Protein AF-A0A7Z9KPY2-F1 (afdb_monomer_lite)

Structure (mmCIF, N/CA/C/O backbone):
data_AF-A0A7Z9KPY2-F1
#
_entry.id   AF-A0A7Z9KPY2-F1
#
loop_
_atom_site.group_PDB
_atom_site.id
_atom_site.type_symbol
_atom_site.label_atom_id
_atom_site.label_alt_id
_atom_site.label_comp_id
_atom_site.label_asym_id
_atom_site.label_entity_id
_atom_site.label_seq_id
_atom_site.pdbx_PDB_ins_code
_atom_site.Cartn_x
_atom_site.Cartn_y
_atom_site.Cartn_z
_atom_site.occupancy
_atom_site.B_iso_or_equiv
_atom_site.auth_seq_id
_atom_site.auth_comp_id
_atom_site.auth_asym_id
_atom_site.auth_atom_id
_atom_site.pdbx_PDB_model_num
ATOM 1 N N . MET A 1 1 ? -15.614 0.540 -16.819 1.00 51.34 1 MET A N 1
ATOM 2 C CA . MET A 1 1 ? -14.951 -0.467 -15.972 1.00 51.34 1 MET A CA 1
ATOM 3 C C . MET A 1 1 ? -15.218 -0.064 -14.544 1.00 51.34 1 MET A C 1
ATOM 5 O O . MET A 1 1 ? -15.019 1.103 -14.230 1.00 51.34 1 MET A O 1
ATOM 9 N N . ASP A 1 2 ? -15.756 -0.975 -13.744 1.00 61.47 2 ASP A N 1
ATOM 10 C CA . ASP A 1 2 ? -15.859 -0.770 -12.305 1.00 61.47 2 ASP A CA 1
ATOM 11 C C . ASP A 1 2 ? -14.442 -0.931 -11.733 1.00 61.47 2 ASP A C 1
ATOM 13 O O . ASP A 1 2 ? -13.840 -1.992 -11.877 1.00 61.47 2 ASP A O 1
ATOM 17 N N . LEU A 1 3 ? -13.857 0.167 -11.249 1.00 75.38 3 LEU A N 1
ATOM 18 C CA . LEU A 1 3 ? -12.497 0.215 -10.690 1.00 75.38 3 LEU A CA 1
ATOM 19 C C . LEU A 1 3 ? -12.528 0.126 -9.156 1.00 75.38 3 LEU A C 1
ATOM 21 O O . LEU A 1 3 ? -11.552 0.469 -8.486 1.00 75.38 3 LEU A O 1
ATOM 25 N N . THR A 1 4 ? -13.668 -0.271 -8.591 1.00 82.00 4 THR A N 1
ATOM 26 C CA . THR A 1 4 ? -13.793 -0.514 -7.159 1.00 82.00 4 THR A CA 1
ATOM 27 C C . THR A 1 4 ? -13.091 -1.817 -6.783 1.00 82.00 4 THR A C 1
ATOM 29 O O . THR A 1 4 ? -13.022 -2.767 -7.564 1.00 82.00 4 THR A O 1
ATOM 32 N N . HIS A 1 5 ? -12.507 -1.846 -5.588 1.00 82.62 5 HIS A N 1
ATOM 33 C CA . HIS A 1 5 ? -11.871 -3.038 -5.039 1.00 82.62 5 HIS A CA 1
ATOM 34 C C . HIS A 1 5 ? -12.568 -3.417 -3.734 1.00 82.62 5 HIS A C 1
ATOM 36 O O . HIS A 1 5 ? -12.579 -2.629 -2.787 1.00 82.62 5 HIS A O 1
ATOM 42 N N . ASP A 1 6 ? -13.136 -4.622 -3.679 1.00 88.81 6 ASP A N 1
ATOM 43 C CA . ASP A 1 6 ? -13.773 -5.122 -2.463 1.00 88.81 6 ASP A CA 1
ATOM 44 C C . ASP A 1 6 ? -12.731 -5.746 -1.531 1.00 88.81 6 ASP A C 1
ATOM 46 O O . ASP A 1 6 ? -12.111 -6.766 -1.841 1.00 88.81 6 ASP A O 1
ATOM 50 N N . CYS A 1 7 ? -12.532 -5.115 -0.377 1.00 91.31 7 CYS A N 1
ATOM 51 C CA . CYS A 1 7 ? -11.657 -5.606 0.676 1.00 91.31 7 CYS A CA 1
ATOM 52 C C . CYS A 1 7 ? -12.191 -5.231 2.070 1.00 91.31 7 CYS A C 1
ATOM 54 O O . CYS A 1 7 ? -12.996 -4.299 2.216 1.00 91.31 7 CYS A O 1
ATOM 56 N N . PRO A 1 8 ? -11.757 -5.936 3.131 1.00 94.25 8 PRO A N 1
ATOM 57 C CA . PRO A 1 8 ? -12.111 -5.569 4.495 1.00 94.25 8 PRO A CA 1
ATOM 58 C C . PRO A 1 8 ? -11.486 -4.225 4.909 1.00 94.25 8 PRO A C 1
ATOM 60 O O . PRO A 1 8 ? -10.330 -3.959 4.572 1.00 94.25 8 PRO A O 1
ATOM 63 N N . PRO A 1 9 ? -12.188 -3.392 5.699 1.00 95.88 9 PRO A N 1
ATOM 64 C CA . PRO A 1 9 ? -11.540 -2.302 6.418 1.00 95.88 9 PRO A CA 1
ATOM 65 C C . PRO A 1 9 ? -10.617 -2.885 7.499 1.00 95.88 9 PRO A C 1
ATOM 67 O O . PRO A 1 9 ? -10.982 -3.836 8.188 1.00 95.88 9 PRO A O 1
ATOM 70 N N . THR A 1 10 ? -9.419 -2.325 7.651 1.00 96.94 10 THR A N 1
ATOM 71 C CA . THR A 1 10 ? -8.395 -2.853 8.569 1.00 96.94 10 THR A CA 1
ATOM 72 C C . THR A 1 10 ? -7.955 -1.869 9.650 1.00 96.94 10 THR A C 1
ATOM 74 O O . THR A 1 10 ? -7.147 -2.248 10.497 1.00 96.94 10 THR A O 1
ATOM 77 N N . LEU A 1 11 ? -8.414 -0.612 9.626 1.00 97.00 11 LEU A N 1
ATOM 78 C CA . LEU A 1 11 ? -8.142 0.328 10.716 1.00 97.00 11 LEU A CA 1
ATOM 79 C C . LEU A 1 11 ? -9.160 0.159 11.838 1.00 97.00 11 LEU A C 1
ATOM 81 O O . LEU A 1 11 ? -10.349 -0.033 11.601 1.00 97.00 11 LEU A O 1
ATOM 85 N N . THR A 1 12 ? -8.673 0.291 13.065 1.00 97.06 12 THR A N 1
ATOM 86 C CA . THR A 1 12 ? -9.511 0.486 14.252 1.00 97.06 12 THR A CA 1
ATOM 87 C C . THR A 1 12 ? -9.991 1.935 14.350 1.00 97.06 12 THR A C 1
ATOM 89 O O . THR A 1 12 ? -9.346 2.839 13.813 1.00 97.06 12 THR A O 1
ATOM 92 N N . ASP A 1 13 ? -11.054 2.182 15.118 1.00 97.31 13 ASP A N 1
ATOM 93 C CA . ASP A 1 13 ? -11.583 3.533 15.362 1.00 97.31 13 ASP A CA 1
ATOM 94 C C . ASP A 1 13 ? -10.503 4.503 15.864 1.00 97.31 13 ASP A C 1
ATOM 96 O O . ASP A 1 13 ? -10.398 5.629 15.386 1.00 97.31 13 ASP A O 1
ATOM 100 N N . ASN A 1 14 ? -9.624 4.047 16.763 1.00 97.56 14 ASN A N 1
ATOM 101 C CA . ASN A 1 14 ? -8.521 4.864 17.275 1.00 97.56 14 ASN A CA 1
ATOM 102 C C . ASN A 1 14 ? -7.523 5.260 16.177 1.00 97.56 14 ASN A C 1
ATOM 104 O O . ASN A 1 14 ? -7.024 6.382 16.176 1.00 97.56 14 ASN A O 1
ATOM 108 N N . GLN A 1 15 ? -7.231 4.364 15.232 1.00 96.88 15 GLN A N 1
ATOM 109 C CA . GLN A 1 15 ? -6.338 4.674 14.112 1.00 96.88 15 GLN A CA 1
ATOM 110 C C . GLN A 1 15 ? -6.999 5.618 13.103 1.00 96.88 15 GLN A C 1
ATOM 112 O O . GLN A 1 15 ? -6.315 6.471 12.539 1.00 96.88 15 GLN A O 1
ATOM 117 N N . VAL A 1 16 ? -8.317 5.507 12.904 1.00 97.00 16 VAL A N 1
ATOM 118 C CA . VAL A 1 16 ? -9.086 6.472 12.104 1.00 97.00 16 VAL A CA 1
ATOM 119 C C . VAL A 1 16 ? -9.055 7.853 12.762 1.00 97.00 16 VAL A C 1
ATOM 121 O O . VAL A 1 16 ? -8.748 8.835 12.093 1.00 97.00 16 VAL A O 1
ATOM 124 N N . LEU A 1 17 ? -9.289 7.939 14.076 1.00 97.06 17 LEU A N 1
ATOM 125 C CA . LEU A 1 17 ? -9.225 9.203 14.817 1.00 97.06 17 LEU A CA 1
ATOM 126 C C . LEU A 1 17 ? -7.829 9.837 14.763 1.00 97.06 17 LEU A C 1
ATOM 128 O O . LEU A 1 17 ? -7.716 11.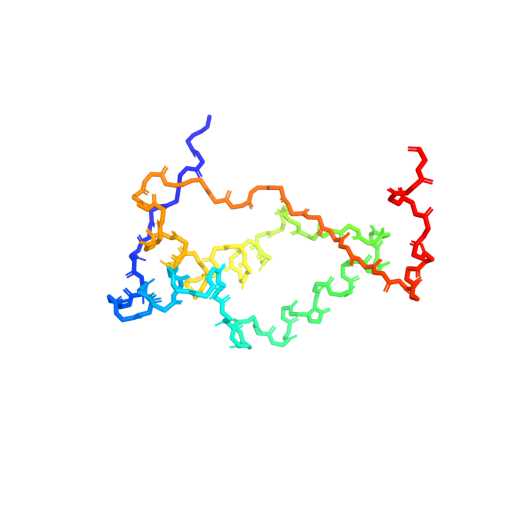051 14.583 1.00 97.06 17 LEU A O 1
ATOM 132 N N . GLU A 1 18 ? -6.767 9.036 14.865 1.00 96.94 18 GLU A N 1
ATOM 133 C CA . GLU A 1 18 ? -5.398 9.549 14.761 1.00 96.94 18 GLU A CA 1
ATOM 134 C C . GLU A 1 18 ? -5.085 10.064 13.349 1.00 96.94 18 GLU A C 1
ATOM 136 O O . GLU A 1 18 ? -4.462 11.119 13.201 1.00 96.94 18 GLU A O 1
ATOM 141 N N . PHE A 1 19 ? -5.586 9.395 12.304 1.00 97.12 19 PHE A N 1
ATOM 142 C CA . PHE A 1 19 ? -5.533 9.929 10.943 1.00 97.12 19 PHE A CA 1
ATOM 143 C C . PHE A 1 19 ? -6.302 11.251 10.829 1.00 97.12 19 PHE A C 1
ATOM 145 O O . PHE A 1 19 ? -5.766 12.215 10.294 1.00 97.12 19 PHE A O 1
ATOM 152 N N . CYS A 1 20 ? -7.517 11.353 11.376 1.00 96.12 20 CYS A N 1
ATOM 153 C CA . CYS A 1 20 ? -8.289 12.600 11.353 1.00 96.12 20 CYS A CA 1
ATOM 154 C C . CYS A 1 20 ? -7.570 13.757 12.065 1.00 96.12 20 CYS A C 1
ATOM 156 O O . CYS A 1 20 ? -7.707 14.909 11.658 1.00 96.12 20 CYS A O 1
ATOM 158 N N . LYS A 1 21 ? -6.796 13.462 13.114 1.00 97.19 21 LYS A N 1
ATOM 159 C CA . LYS A 1 21 ? -6.021 14.454 13.867 1.00 97.19 21 LYS A CA 1
ATOM 160 C C . LYS A 1 21 ? -4.750 14.901 13.141 1.00 97.19 21 LYS A C 1
ATOM 162 O O . LYS A 1 21 ? -4.385 16.070 13.222 1.00 97.19 21 LYS A O 1
ATOM 167 N N . THR A 1 22 ? -4.050 13.977 12.487 1.00 96.88 22 THR A N 1
ATOM 168 C CA . THR A 1 22 ? -2.717 14.226 11.904 1.00 96.88 22 THR A CA 1
ATOM 169 C C . THR A 1 22 ? -2.745 14.474 10.397 1.00 96.88 22 THR A C 1
ATOM 171 O O . THR A 1 22 ? -1.792 15.019 9.844 1.00 96.88 22 THR A O 1
ATOM 174 N N . GLY A 1 23 ? -3.8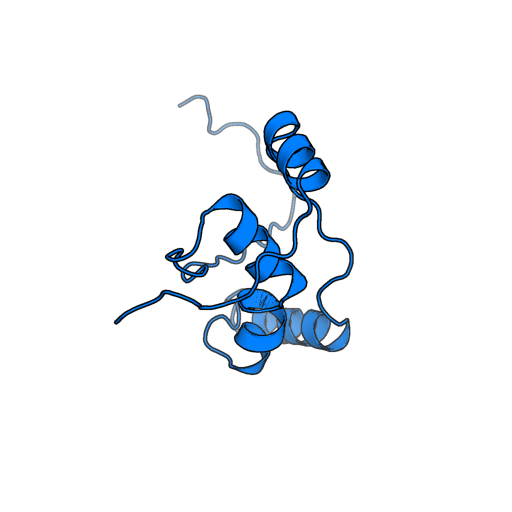19 14.060 9.725 1.00 95.00 23 GLY A N 1
ATOM 175 C CA . GLY A 1 23 ? -3.955 14.053 8.271 1.00 95.00 23 GLY A CA 1
ATOM 176 C C . GLY A 1 23 ? -3.075 13.020 7.560 1.00 95.00 23 GLY A C 1
ATOM 177 O O . GLY A 1 23 ? -3.024 13.019 6.332 1.00 95.0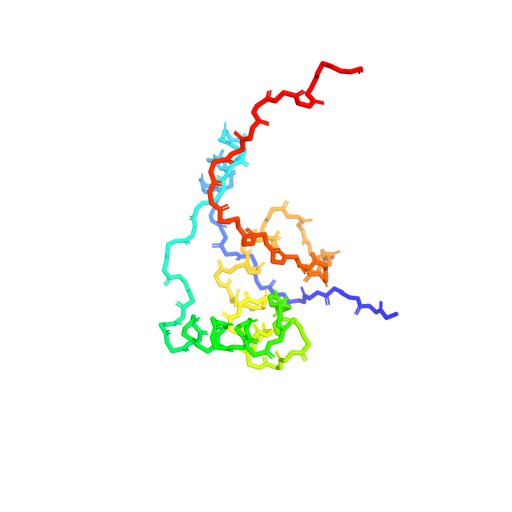0 23 GLY A O 1
ATOM 178 N N . LEU A 1 24 ? -2.353 12.164 8.294 1.00 93.69 24 LEU A N 1
ATOM 179 C CA . LEU A 1 24 ? -1.347 11.261 7.738 1.00 93.69 24 LEU A CA 1
ATOM 180 C C . LEU A 1 24 ? -1.446 9.870 8.365 1.00 93.69 24 LEU A C 1
ATOM 182 O O . LEU A 1 24 ? -1.618 9.717 9.570 1.00 93.69 24 LEU A O 1
ATOM 186 N N . LEU A 1 25 ? -1.278 8.838 7.539 1.00 93.44 25 LEU A N 1
ATOM 187 C CA . LEU A 1 25 ? -1.136 7.456 7.986 1.00 93.44 25 LEU A CA 1
ATOM 188 C C . LEU A 1 25 ? 0.230 6.935 7.545 1.00 93.44 25 LEU A C 1
ATOM 190 O O . LEU A 1 25 ? 0.543 6.927 6.355 1.00 93.44 25 LEU A O 1
ATOM 194 N N . ARG A 1 26 ? 1.039 6.481 8.503 1.00 92.50 26 ARG A N 1
ATOM 195 C CA . ARG A 1 26 ? 2.344 5.872 8.239 1.00 92.50 26 ARG A CA 1
ATOM 196 C C . ARG A 1 26 ? 2.230 4.353 8.288 1.00 92.50 26 ARG A C 1
ATOM 198 O O . ARG A 1 26 ? 1.704 3.797 9.248 1.00 92.50 26 ARG A O 1
ATOM 205 N N . LEU A 1 27 ? 2.755 3.693 7.261 1.00 92.12 27 LEU A N 1
ATOM 206 C CA . LEU A 1 27 ? 2.773 2.240 7.142 1.00 92.12 27 LEU A CA 1
ATOM 207 C C . LEU A 1 27 ? 4.218 1.772 6.968 1.00 92.12 27 LEU A C 1
ATOM 209 O O . LEU A 1 27 ? 4.812 1.930 5.904 1.00 92.12 27 LEU A O 1
ATOM 213 N N . ASP A 1 28 ? 4.794 1.218 8.029 1.00 92.81 28 ASP A N 1
ATOM 214 C CA . ASP A 1 28 ? 6.205 0.843 8.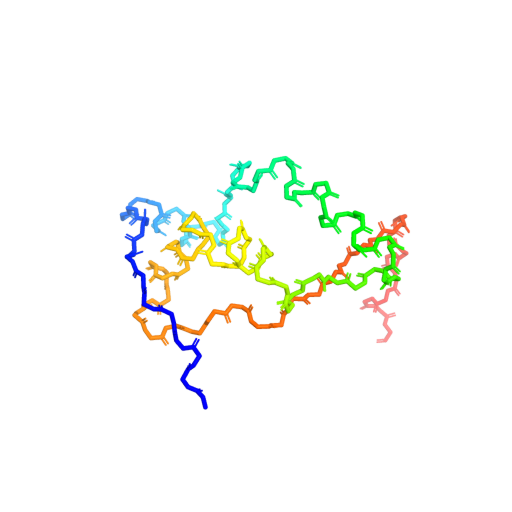041 1.00 92.81 28 ASP A CA 1
ATOM 215 C C . ASP A 1 28 ? 6.444 -0.553 7.459 1.00 92.81 28 ASP A C 1
ATOM 217 O O . ASP A 1 28 ? 5.798 -1.527 7.857 1.00 92.81 28 ASP A O 1
ATOM 221 N N . ALA A 1 29 ? 7.413 -0.631 6.539 1.00 93.38 29 ALA A N 1
ATOM 222 C CA . ALA A 1 29 ? 7.974 -1.870 5.990 1.00 93.38 29 ALA A CA 1
ATOM 223 C C . ALA A 1 29 ? 6.921 -2.884 5.494 1.00 93.38 29 ALA A C 1
ATOM 225 O O . ALA A 1 29 ? 7.041 -4.088 5.711 1.00 93.38 29 ALA A O 1
ATOM 226 N N . ILE A 1 30 ? 5.859 -2.399 4.846 1.00 95.00 30 ILE A N 1
ATOM 227 C CA . ILE A 1 30 ? 4.749 -3.250 4.386 1.00 95.00 30 ILE A CA 1
ATOM 228 C C . ILE A 1 30 ? 5.025 -3.964 3.058 1.00 95.00 30 ILE A C 1
ATOM 230 O O . ILE A 1 30 ? 4.341 -4.937 2.745 1.00 95.00 30 ILE A O 1
ATOM 234 N N . VAL A 1 31 ? 5.986 -3.467 2.275 1.00 94.44 31 VAL A N 1
ATOM 235 C CA . VAL A 1 31 ? 6.387 -4.058 0.995 1.00 94.44 31 VAL A CA 1
ATOM 236 C C . VAL A 1 31 ? 7.597 -4.963 1.239 1.00 94.44 31 VAL A C 1
ATOM 238 O O . VAL A 1 31 ? 8.582 -4.483 1.810 1.00 94.44 31 VAL A O 1
ATOM 241 N N . PRO A 1 32 ? 7.557 -6.243 0.821 1.00 95.25 32 PRO A N 1
ATOM 242 C CA . PRO A 1 32 ? 8.697 -7.148 0.941 1.00 95.25 32 PRO A CA 1
ATOM 243 C C . PRO A 1 32 ? 9.961 -6.601 0.263 1.00 95.25 32 PRO A C 1
ATOM 245 O O . PRO A 1 32 ? 9.891 -5.973 -0.793 1.00 95.25 32 PRO A O 1
ATOM 248 N N . ASP A 1 33 ? 11.131 -6.877 0.844 1.00 96.69 33 ASP A N 1
ATOM 249 C CA . ASP A 1 33 ? 12.422 -6.367 0.352 1.00 96.69 33 ASP A CA 1
ATOM 250 C C . ASP A 1 33 ? 12.722 -6.791 -1.097 1.00 96.69 33 ASP A C 1
ATOM 252 O O . ASP A 1 33 ? 13.196 -5.989 -1.899 1.00 96.69 33 ASP A O 1
ATOM 256 N N . GLU A 1 34 ? 12.373 -8.026 -1.464 1.00 97.62 34 GLU A N 1
ATOM 257 C CA . GLU A 1 34 ? 12.506 -8.528 -2.836 1.00 97.62 34 GLU A CA 1
ATOM 258 C C . GLU A 1 34 ? 11.682 -7.702 -3.834 1.00 97.62 34 GLU A C 1
ATOM 260 O O . GLU A 1 34 ? 12.190 -7.309 -4.886 1.00 97.62 34 GLU A O 1
ATOM 265 N N . ILE A 1 35 ? 10.437 -7.369 -3.479 1.00 97.44 35 ILE A N 1
ATOM 266 C CA . ILE A 1 35 ? 9.559 -6.542 -4.312 1.00 97.44 35 ILE A CA 1
ATOM 267 C C . ILE A 1 35 ? 10.118 -5.124 -4.416 1.00 97.44 35 ILE A C 1
ATOM 269 O O . ILE A 1 35 ? 10.206 -4.595 -5.520 1.00 97.44 35 ILE A O 1
ATOM 273 N N . ASN A 1 36 ? 10.571 -4.529 -3.307 1.00 95.12 36 ASN A N 1
ATOM 274 C CA . ASN A 1 36 ? 11.209 -3.208 -3.331 1.00 95.12 36 ASN A CA 1
ATOM 275 C C . ASN A 1 36 ? 12.415 -3.184 -4.279 1.00 95.12 36 ASN A C 1
ATOM 277 O O . ASN A 1 36 ? 12.500 -2.312 -5.143 1.00 95.12 36 ASN A O 1
ATOM 281 N N . LYS A 1 37 ? 13.322 -4.164 -4.170 1.00 96.94 37 LYS A N 1
ATOM 282 C CA . LYS A 1 37 ? 14.485 -4.296 -5.064 1.00 96.94 37 LYS A CA 1
ATOM 283 C C . LYS A 1 37 ? 14.068 -4.435 -6.525 1.00 96.94 37 LYS A C 1
ATOM 285 O O . LYS A 1 37 ? 14.648 -3.778 -7.387 1.00 96.94 37 LYS A O 1
ATOM 290 N N . ARG A 1 38 ? 13.040 -5.241 -6.800 1.00 97.38 38 ARG A N 1
ATOM 291 C CA . ARG A 1 38 ? 12.497 -5.424 -8.150 1.00 97.38 38 ARG A CA 1
ATOM 292 C C . ARG A 1 38 ? 11.910 -4.131 -8.721 1.00 97.38 38 ARG A C 1
ATOM 294 O O . ARG A 1 38 ? 12.124 -3.850 -9.896 1.00 97.38 38 ARG A O 1
ATOM 301 N N . VAL A 1 39 ? 11.228 -3.316 -7.909 1.00 95.00 39 VAL A N 1
ATOM 302 C CA . VAL A 1 39 ? 10.734 -1.991 -8.328 1.00 95.00 39 VAL A CA 1
ATOM 303 C C . VAL A 1 39 ? 11.887 -1.083 -8.738 1.00 95.00 39 VAL A C 1
ATOM 305 O O . VAL A 1 39 ? 11.819 -0.489 -9.809 1.00 95.00 39 VAL A O 1
ATOM 308 N N . PHE A 1 40 ? 12.955 -1.000 -7.939 1.00 94.00 40 PHE A N 1
ATOM 309 C CA . PHE A 1 40 ? 14.122 -0.185 -8.294 1.00 94.00 40 PHE A CA 1
ATOM 310 C C . PHE A 1 40 ? 14.765 -0.645 -9.604 1.00 94.00 40 PHE A C 1
ATOM 312 O O . PHE A 1 40 ? 14.973 0.174 -10.494 1.00 94.00 40 PHE A O 1
ATOM 319 N N . GLN A 1 41 ? 14.981 -1.953 -9.766 1.00 96.25 41 GLN A N 1
ATOM 320 C CA . GLN A 1 41 ? 15.517 -2.512 -11.010 1.00 96.25 41 GLN A CA 1
ATOM 321 C C . GLN A 1 41 ? 14.637 -2.181 -12.222 1.00 96.25 41 GLN A C 1
ATOM 323 O O . GLN A 1 41 ? 15.156 -1.811 -13.274 1.00 96.25 41 GLN A O 1
ATOM 328 N N . TYR A 1 42 ? 13.312 -2.280 -12.077 1.00 95.50 42 TYR A N 1
ATOM 329 C CA . TYR A 1 42 ? 12.380 -1.917 -13.141 1.00 95.50 42 TYR A CA 1
ATOM 330 C C . TYR A 1 42 ? 12.489 -0.430 -13.491 1.00 95.50 42 TYR A C 1
ATOM 332 O O . TYR A 1 42 ? 12.624 -0.092 -14.666 1.00 95.50 42 TYR A O 1
ATOM 340 N N . CYS A 1 43 ? 12.480 0.451 -12.486 1.00 93.94 43 CYS A N 1
ATOM 341 C CA . CYS A 1 43 ? 12.624 1.892 -12.678 1.00 93.94 43 CYS A CA 1
ATOM 342 C C . CYS A 1 43 ? 13.926 2.239 -13.413 1.00 93.94 43 CYS A C 1
ATOM 344 O O . CYS A 1 43 ? 13.893 3.032 -14.353 1.00 93.94 43 CYS A O 1
ATOM 346 N N . ASP A 1 44 ? 15.050 1.624 -13.037 1.00 93.62 44 ASP A N 1
ATOM 347 C CA . ASP A 1 44 ? 16.348 1.850 -13.683 1.00 93.62 44 ASP A CA 1
ATOM 348 C C . ASP A 1 44 ? 16.328 1.435 -15.164 1.00 93.62 44 ASP A C 1
ATOM 350 O O . ASP A 1 44 ? 16.872 2.128 -16.023 1.00 93.62 44 ASP A O 1
ATOM 354 N N . GLN A 1 45 ? 15.650 0.329 -15.483 1.00 96.00 45 GLN A N 1
ATOM 355 C CA . GLN A 1 45 ? 15.527 -0.189 -16.850 1.00 96.00 45 GLN A CA 1
ATOM 356 C C . GLN A 1 45 ? 14.540 0.605 -17.720 1.00 96.00 45 GLN A C 1
ATOM 358 O O . GLN A 1 45 ? 14.670 0.603 -18.943 1.00 96.00 45 GLN A O 1
ATOM 363 N N . HIS A 1 46 ? 13.573 1.297 -17.110 1.00 93.06 46 HIS A N 1
ATOM 364 C CA . HIS A 1 46 ? 12.470 1.971 -17.806 1.00 93.06 46 HIS A CA 1
ATOM 365 C C . HIS A 1 46 ? 12.484 3.493 -17.612 1.00 93.06 46 HIS A C 1
ATOM 367 O O . HIS A 1 46 ? 11.435 4.137 -17.600 1.00 93.06 46 HIS A O 1
ATOM 373 N N . ASN A 1 47 ? 13.675 4.084 -17.461 1.00 89.44 47 ASN A N 1
ATOM 374 C CA . ASN A 1 47 ? 13.873 5.535 -17.356 1.00 89.44 47 ASN A CA 1
ATOM 375 C C . ASN A 1 47 ? 12.992 6.188 -16.269 1.00 89.44 47 ASN A C 1
ATOM 377 O O . ASN A 1 47 ? 12.358 7.223 -16.476 1.00 89.44 47 ASN A O 1
ATOM 381 N N . GLY A 1 48 ? 12.913 5.535 -15.110 1.00 88.31 48 GLY A N 1
ATOM 382 C CA . GLY A 1 48 ? 12.141 5.976 -13.956 1.00 88.31 48 GLY A CA 1
ATOM 383 C C . GLY A 1 48 ? 10.652 5.630 -13.998 1.00 88.31 48 GLY A C 1
ATOM 384 O O . GLY A 1 48 ? 9.959 5.948 -13.030 1.00 88.31 48 GLY A O 1
ATOM 385 N N . ALA A 1 49 ? 10.139 4.984 -15.050 1.00 89.00 49 ALA A N 1
ATOM 386 C CA . ALA A 1 49 ? 8.759 4.509 -15.066 1.00 89.00 49 ALA A CA 1
ATOM 387 C C . ALA A 1 49 ? 8.535 3.441 -13.985 1.00 89.00 49 ALA A C 1
ATOM 389 O O . ALA A 1 49 ? 9.380 2.577 -13.759 1.00 89.00 49 ALA A O 1
ATOM 390 N N . ILE A 1 50 ? 7.379 3.496 -13.324 1.00 90.50 50 ILE A N 1
ATOM 391 C CA . ILE A 1 50 ? 6.990 2.482 -12.343 1.00 90.50 50 ILE A CA 1
ATOM 392 C C . ILE A 1 50 ? 6.319 1.279 -13.024 1.00 90.50 50 ILE A C 1
ATOM 394 O O . ILE A 1 50 ? 5.616 1.461 -14.021 1.00 90.50 50 ILE A O 1
ATOM 398 N N . PRO A 1 51 ? 6.422 0.075 -12.440 1.00 92.56 51 PRO A N 1
ATOM 399 C CA . PRO A 1 51 ? 5.759 -1.132 -12.935 1.00 92.56 51 PRO A CA 1
ATOM 400 C C . PRO A 1 51 ? 4.258 -1.180 -12.588 1.00 92.56 51 PRO A C 1
ATOM 402 O O . PRO A 1 51 ? 3.747 -2.201 -12.146 1.00 92.56 51 PRO A O 1
ATOM 405 N N . ALA A 1 52 ? 3.517 -0.082 -12.771 1.00 89.31 52 ALA A N 1
ATOM 406 C CA . ALA A 1 52 ? 2.116 0.024 -12.332 1.00 89.31 52 ALA A CA 1
ATOM 407 C C . ALA A 1 52 ? 1.150 -0.955 -13.024 1.00 89.31 52 ALA A C 1
ATOM 409 O O . ALA A 1 52 ? 0.069 -1.203 -12.498 1.00 89.31 52 ALA A O 1
ATOM 410 N N . ALA A 1 53 ? 1.530 -1.483 -14.189 1.00 88.81 53 ALA A N 1
ATOM 411 C CA . ALA A 1 53 ? 0.747 -2.459 -14.944 1.00 88.81 53 ALA A CA 1
ATOM 412 C C . ALA A 1 53 ? 1.153 -3.916 -14.664 1.00 88.81 53 ALA A C 1
ATOM 414 O O . ALA A 1 53 ? 0.544 -4.828 -15.209 1.00 88.81 53 ALA A O 1
ATOM 415 N N . GLU A 1 54 ? 2.192 -4.142 -13.861 1.00 92.81 54 GLU A N 1
ATOM 416 C CA . GLU A 1 54 ? 2.709 -5.480 -13.606 1.00 92.81 54 GLU A CA 1
ATOM 417 C C . GLU A 1 54 ? 1.961 -6.157 -12.451 1.00 92.81 54 GLU A C 1
ATOM 419 O O . GLU A 1 54 ? 1.875 -5.593 -11.358 1.00 92.81 54 GLU A O 1
ATOM 424 N N . ASP A 1 55 ? 1.506 -7.398 -12.648 1.00 94.38 55 ASP A N 1
ATOM 425 C CA . ASP A 1 55 ? 0.726 -8.145 -11.646 1.00 94.38 55 ASP A CA 1
ATOM 426 C C . ASP A 1 55 ? 1.439 -8.217 -10.289 1.00 94.38 55 ASP A C 1
ATOM 428 O O . ASP A 1 55 ? 0.869 -7.884 -9.253 1.00 94.38 55 ASP A O 1
ATOM 432 N N . TRP A 1 56 ? 2.737 -8.534 -10.293 1.00 95.50 56 TRP A N 1
ATOM 433 C CA . TRP A 1 56 ? 3.536 -8.628 -9.069 1.00 95.50 56 TRP A CA 1
ATOM 434 C C . TRP A 1 56 ? 3.620 -7.298 -8.304 1.00 95.50 56 TRP A C 1
ATOM 436 O O . TRP A 1 56 ? 3.753 -7.307 -7.080 1.00 95.50 56 TRP A O 1
ATOM 446 N N . TYR A 1 57 ? 3.555 -6.156 -8.994 1.00 93.94 57 TYR A N 1
ATOM 447 C CA . TYR A 1 57 ? 3.539 -4.839 -8.362 1.00 93.94 57 TYR A CA 1
ATOM 448 C C . TYR A 1 57 ? 2.145 -4.517 -7.832 1.00 93.94 57 TYR A C 1
ATOM 450 O O . TYR A 1 57 ? 2.003 -4.078 -6.690 1.00 93.94 57 TYR A O 1
ATOM 458 N N . ILE A 1 58 ? 1.113 -4.773 -8.638 1.00 91.56 58 ILE A N 1
ATOM 459 C CA . ILE A 1 58 ? -0.281 -4.554 -8.254 1.00 91.56 58 ILE A CA 1
ATOM 460 C C . ILE A 1 58 ? -0.602 -5.358 -6.992 1.00 91.56 58 ILE A C 1
ATOM 462 O O . ILE A 1 58 ? -1.090 -4.784 -6.025 1.00 91.56 58 ILE A O 1
ATOM 466 N N . GLU A 1 59 ? -0.265 -6.643 -6.952 1.00 93.00 59 GLU A N 1
ATOM 467 C CA . GLU A 1 59 ? -0.537 -7.527 -5.814 1.00 93.00 59 GLU A CA 1
ATOM 468 C C . GLU A 1 59 ? 0.204 -7.102 -4.538 1.00 93.00 59 GLU A C 1
ATOM 470 O O . GLU A 1 59 ? -0.378 -7.059 -3.453 1.00 93.00 59 GLU A O 1
ATOM 475 N N . ASN A 1 60 ? 1.494 -6.770 -4.648 1.00 94.75 60 ASN A N 1
ATOM 476 C CA . ASN A 1 60 ? 2.355 -6.568 -3.477 1.00 94.75 60 ASN A CA 1
ATOM 477 C C . ASN A 1 60 ? 2.447 -5.110 -3.010 1.00 94.75 60 ASN A C 1
ATOM 479 O O . ASN A 1 60 ? 2.888 -4.859 -1.882 1.00 94.75 60 ASN A O 1
ATOM 483 N N . VAL A 1 61 ? 2.049 -4.151 -3.850 1.00 92.75 61 VAL A N 1
ATOM 484 C CA . VAL A 1 61 ? 2.141 -2.711 -3.569 1.00 92.75 61 VAL A CA 1
ATOM 485 C C . VAL A 1 61 ? 0.762 -2.057 -3.616 1.00 92.75 61 VAL A C 1
ATOM 487 O O . VAL A 1 61 ? 0.304 -1.565 -2.586 1.00 92.75 61 VAL A O 1
ATOM 490 N N . THR A 1 62 ? 0.077 -2.071 -4.764 1.00 90.88 62 THR A N 1
ATOM 491 C CA . THR A 1 62 ? -1.193 -1.338 -4.951 1.00 90.88 62 THR A CA 1
ATOM 492 C C . THR A 1 62 ? -2.346 -1.939 -4.145 1.00 90.88 62 THR A C 1
ATOM 494 O O . THR A 1 62 ? -3.050 -1.224 -3.434 1.00 90.88 62 THR A O 1
ATOM 497 N N . LEU A 1 63 ? -2.530 -3.255 -4.241 1.00 92.00 63 LEU A N 1
ATOM 498 C CA . LEU A 1 63 ? -3.591 -4.027 -3.591 1.00 92.00 63 LEU A CA 1
ATOM 499 C C . LEU A 1 63 ? -3.100 -4.757 -2.338 1.00 92.00 63 LEU A C 1
ATOM 501 O O . LEU A 1 63 ? -3.813 -5.596 -1.790 1.00 92.00 63 LEU A O 1
ATOM 505 N N . ASN A 1 64 ? -1.905 -4.417 -1.846 1.00 93.75 64 ASN A N 1
ATOM 506 C CA . ASN A 1 64 ? -1.402 -4.943 -0.585 1.00 93.75 64 ASN A CA 1
ATOM 507 C C . ASN A 1 64 ? -2.453 -4.699 0.517 1.00 93.75 64 ASN A C 1
ATOM 509 O O . ASN A 1 64 ? -2.830 -3.541 0.733 1.00 93.75 64 ASN A O 1
ATOM 513 N N . PRO A 1 65 ? -2.912 -5.726 1.258 1.00 93.75 65 PRO A N 1
ATOM 514 C CA . PRO A 1 65 ? -3.949 -5.574 2.282 1.00 93.75 65 PRO A CA 1
ATOM 515 C C . PRO A 1 65 ? -3.630 -4.502 3.328 1.00 93.75 65 PRO A C 1
ATOM 517 O O . PRO A 1 65 ? -4.529 -3.830 3.832 1.00 93.75 65 PRO A O 1
ATOM 520 N N . ARG A 1 66 ? -2.339 -4.295 3.622 1.00 95.06 66 ARG A N 1
ATOM 521 C CA . ARG A 1 66 ? -1.873 -3.273 4.567 1.00 95.06 66 ARG A CA 1
ATOM 522 C C . ARG A 1 66 ? -1.924 -1.850 4.004 1.00 95.06 66 ARG A C 1
ATOM 524 O O . ARG A 1 66 ? -1.796 -0.921 4.789 1.00 95.06 66 ARG A O 1
ATOM 531 N N . VAL A 1 67 ? -2.115 -1.681 2.694 1.00 93.06 67 VAL A N 1
ATOM 532 C CA . VAL A 1 67 ? -2.336 -0.399 1.996 1.00 93.06 67 VAL A CA 1
ATOM 533 C C . VAL A 1 67 ? -3.818 -0.184 1.722 1.00 93.06 67 VAL A C 1
ATOM 535 O O . VAL A 1 67 ? -4.384 0.842 2.096 1.00 93.06 67 VAL A O 1
ATOM 538 N N . ILE A 1 68 ? -4.453 -1.162 1.079 1.00 93.12 68 ILE A N 1
ATOM 539 C CA . ILE A 1 68 ? -5.797 -1.010 0.534 1.00 93.12 68 ILE A CA 1
ATOM 540 C C . ILE A 1 68 ? -6.875 -1.085 1.625 1.00 93.12 68 ILE A C 1
ATOM 542 O O . ILE A 1 68 ? -7.853 -0.344 1.573 1.00 93.12 68 ILE A O 1
ATOM 546 N N . GLY A 1 69 ? -6.657 -1.891 2.670 1.00 95.19 69 GLY A N 1
ATOM 547 C CA . GLY A 1 69 ? -7.545 -1.992 3.831 1.00 95.19 69 GLY A CA 1
ATOM 548 C C . GLY A 1 69 ? -7.663 -0.683 4.626 1.00 95.19 69 GLY A C 1
ATOM 549 O O . GLY A 1 69 ? -8.777 -0.279 4.988 1.00 95.19 69 GLY A O 1
ATOM 550 N N . PRO A 1 70 ? -6.559 0.051 4.867 1.0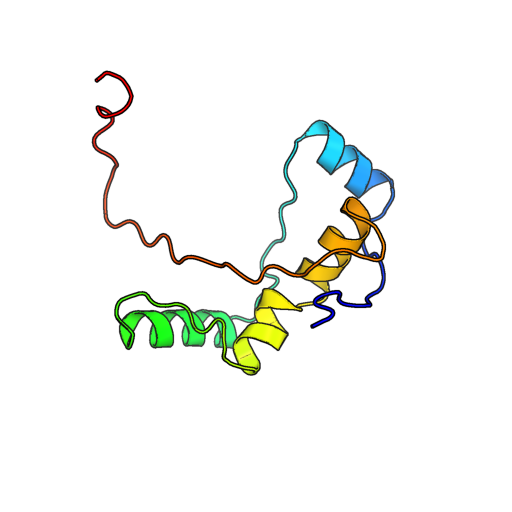0 95.44 70 PRO A N 1
ATOM 551 C CA . PRO A 1 70 ? -6.654 1.385 5.440 1.00 95.44 70 PRO A CA 1
ATOM 552 C C . PRO A 1 70 ? -7.374 2.399 4.559 1.00 95.44 70 PRO A C 1
ATOM 554 O O . PRO A 1 70 ? -8.232 3.119 5.062 1.00 95.44 70 PRO A O 1
ATOM 557 N N . ILE A 1 71 ? -7.108 2.410 3.249 1.00 94.19 71 ILE A N 1
ATOM 558 C CA . ILE A 1 71 ? -7.825 3.281 2.301 1.00 94.19 71 ILE A CA 1
ATOM 559 C C . ILE A 1 71 ? -9.329 2.991 2.359 1.00 94.19 71 ILE A C 1
ATOM 561 O O . ILE A 1 71 ? -10.132 3.906 2.535 1.00 94.19 71 ILE A O 1
ATOM 565 N N . ARG A 1 72 ? -9.705 1.710 2.321 1.00 94.62 72 ARG A N 1
ATOM 566 C CA . ARG A 1 72 ? -11.082 1.240 2.485 1.00 94.62 72 ARG A CA 1
ATOM 567 C C . ARG A 1 72 ? -11.721 1.705 3.794 1.00 94.62 72 ARG A C 1
ATOM 569 O O . ARG A 1 72 ? -12.913 2.017 3.812 1.00 94.62 72 ARG A O 1
ATOM 576 N N . SER A 1 73 ? -10.962 1.737 4.888 1.00 96.25 73 SER A N 1
ATOM 577 C CA . SER A 1 73 ? -11.452 2.194 6.198 1.00 96.25 73 SER A CA 1
ATOM 578 C C . SER A 1 73 ? -11.759 3.693 6.200 1.00 96.25 73 SER A C 1
ATOM 580 O O . SER A 1 73 ? -12.720 4.117 6.830 1.00 96.25 73 SER A O 1
ATOM 582 N N . LEU A 1 74 ? -10.962 4.481 5.474 1.00 94.81 74 LEU A N 1
ATOM 583 C CA . LEU A 1 74 ? -11.077 5.939 5.425 1.00 94.81 74 LEU A CA 1
ATOM 584 C C . LEU A 1 74 ? -12.094 6.434 4.387 1.00 94.81 74 LEU A C 1
ATOM 586 O O . LEU A 1 74 ? -12.756 7.440 4.623 1.00 94.81 74 LEU A O 1
ATOM 590 N N . LEU A 1 75 ? -12.215 5.752 3.243 1.00 93.00 75 LEU A N 1
ATOM 591 C CA . LEU A 1 75 ? -13.002 6.226 2.096 1.00 93.00 75 LEU A CA 1
ATOM 592 C C . LEU A 1 75 ? -14.356 5.521 1.914 1.00 93.00 75 LEU A C 1
ATOM 594 O O . LEU A 1 75 ? -15.186 5.997 1.145 1.00 93.00 75 LEU A O 1
ATOM 598 N N . GLY A 1 76 ? -14.610 4.414 2.617 1.00 92.38 76 GLY A N 1
ATOM 599 C CA . GLY A 1 76 ? -15.850 3.643 2.467 1.00 92.38 76 GLY A CA 1
ATOM 600 C C . GLY A 1 76 ? -15.765 2.542 1.403 1.00 92.38 76 GLY A C 1
ATOM 601 O O . GLY A 1 76 ? -14.696 2.271 0.869 1.00 92.38 76 GLY A O 1
ATOM 602 N N . ARG A 1 77 ? -16.883 1.835 1.165 1.00 90.38 77 ARG A N 1
ATOM 603 C CA . ARG A 1 77 ? -16.924 0.581 0.379 1.00 90.38 77 ARG A CA 1
ATOM 604 C C . ARG A 1 77 ? -16.562 0.760 -1.087 1.00 90.38 77 ARG A C 1
ATOM 606 O O . ARG A 1 77 ? -15.770 -0.018 -1.599 1.00 90.38 77 ARG A O 1
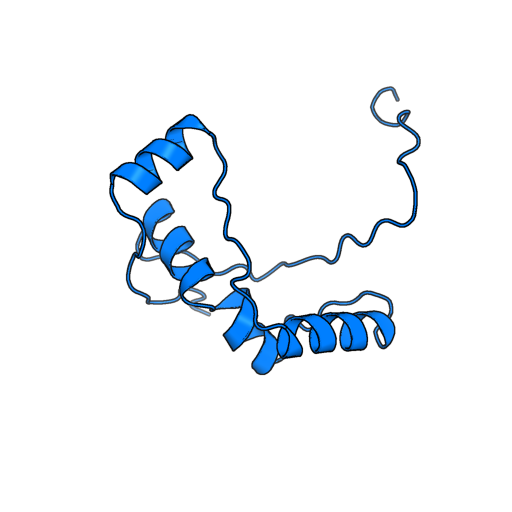ATOM 613 N N . ASP A 1 78 ? -17.084 1.797 -1.716 1.00 88.88 78 ASP A N 1
ATOM 614 C CA . ASP A 1 78 ? -17.049 1.937 -3.172 1.00 88.88 78 ASP A CA 1
ATOM 615 C C . ASP A 1 78 ? -15.912 2.870 -3.615 1.00 88.88 78 ASP A C 1
ATOM 617 O O . ASP A 1 78 ? -16.076 3.744 -4.465 1.00 88.88 78 ASP A O 1
ATOM 621 N N . PHE A 1 79 ? -14.744 2.722 -2.985 1.00 88.31 79 PHE A N 1
ATOM 622 C CA . PHE A 1 79 ? -13.565 3.513 -3.319 1.00 88.31 79 PHE A CA 1
ATOM 623 C C . PHE A 1 79 ? -12.849 2.916 -4.541 1.00 88.31 79 PHE A C 1
ATOM 625 O O . PHE A 1 79 ? -12.804 1.702 -4.739 1.00 88.31 79 PHE A O 1
ATOM 632 N N . THR A 1 80 ? -12.264 3.783 -5.367 1.00 85.06 80 THR A N 1
ATOM 633 C CA . THR A 1 80 ? -11.408 3.371 -6.489 1.00 85.06 80 THR A CA 1
ATOM 634 C C . THR A 1 80 ? -9.963 3.256 -6.019 1.00 85.06 80 THR A C 1
ATOM 636 O O . THR A 1 80 ? -9.468 4.141 -5.316 1.00 85.06 80 THR A O 1
ATOM 639 N N . TYR A 1 81 ? -9.273 2.180 -6.399 1.00 79.31 81 TYR A N 1
ATOM 640 C CA . TYR A 1 81 ? -7.867 2.008 -6.034 1.00 79.31 81 TYR A CA 1
ATOM 641 C C . TYR A 1 81 ? -6.951 2.966 -6.828 1.00 79.31 81 TYR A C 1
ATOM 643 O O . TYR A 1 81 ? -7.337 3.473 -7.886 1.00 79.31 81 TYR A O 1
ATOM 651 N N . PRO A 1 82 ? -5.733 3.261 -6.335 1.00 73.25 82 PRO A N 1
ATOM 652 C CA . PRO A 1 82 ? -4.844 4.225 -6.978 1.00 73.25 82 PRO A CA 1
ATOM 653 C C . PRO A 1 82 ? -4.377 3.736 -8.358 1.00 73.25 82 PRO A C 1
ATOM 655 O O . PRO A 1 82 ? -3.510 2.875 -8.461 1.00 73.25 82 PRO A O 1
ATOM 658 N N . MET A 1 83 ? -4.946 4.310 -9.421 1.00 69.81 83 MET A N 1
ATOM 659 C CA . MET A 1 83 ? -4.596 3.990 -10.815 1.00 69.81 83 MET A CA 1
ATOM 660 C C . MET A 1 83 ? -3.470 4.863 -11.377 1.00 69.81 83 MET A C 1
ATOM 662 O O . MET A 1 83 ? -2.735 4.443 -12.265 1.00 69.81 83 MET A O 1
ATOM 666 N N . ALA A 1 84 ? -3.335 6.090 -10.874 1.00 66.88 84 ALA A N 1
ATOM 667 C CA . ALA A 1 84 ? -2.317 7.036 -11.313 1.00 66.88 84 ALA A CA 1
ATOM 668 C C . ALA A 1 84 ? -1.236 7.152 -10.239 1.00 66.88 84 ALA A C 1
ATOM 670 O O . ALA A 1 84 ? -1.374 7.901 -9.272 1.00 66.88 84 ALA A O 1
ATOM 671 N N . VAL A 1 85 ? -0.155 6.399 -10.415 1.00 68.81 85 VAL A N 1
ATOM 672 C CA . VAL A 1 85 ? 1.019 6.469 -9.548 1.00 68.81 85 VAL A CA 1
ATOM 673 C C . VAL A 1 85 ? 2.170 7.034 -10.383 1.00 68.81 85 VAL A C 1
ATOM 675 O O . VAL A 1 85 ? 2.375 6.648 -11.530 1.00 68.81 85 VAL A O 1
ATOM 678 N N . GLY A 1 86 ? 2.883 8.019 -9.842 1.00 67.88 86 GLY A N 1
ATOM 679 C CA . GLY A 1 86 ? 4.023 8.647 -10.506 1.00 67.88 86 GLY A CA 1
ATOM 680 C C . GLY A 1 86 ? 5.291 8.412 -9.703 1.00 67.88 86 GLY A C 1
ATOM 681 O O . GLY A 1 86 ? 5.288 8.610 -8.487 1.00 67.88 86 GLY A O 1
ATOM 682 N N . ASN A 1 87 ? 6.383 8.034 -10.370 1.00 76.81 87 ASN A N 1
ATOM 683 C CA . ASN A 1 87 ? 7.689 8.051 -9.727 1.00 76.81 87 ASN A CA 1
ATOM 684 C C . ASN A 1 87 ? 8.153 9.502 -9.587 1.00 76.81 87 ASN A C 1
ATOM 686 O O . ASN A 1 87 ? 8.318 10.208 -10.581 1.00 76.81 87 ASN A O 1
ATOM 690 N N . ARG A 1 88 ? 8.386 9.954 -8.356 1.00 68.94 88 ARG A N 1
ATOM 691 C CA . ARG A 1 88 ? 9.056 11.230 -8.088 1.00 68.94 88 ARG A CA 1
ATOM 692 C C . ARG A 1 88 ? 10.454 10.959 -7.551 1.00 68.94 88 ARG A C 1
ATOM 694 O O . ARG A 1 88 ? 10.761 11.285 -6.408 1.00 68.94 88 ARG A O 1
ATOM 701 N N . SER A 1 89 ? 11.303 10.361 -8.382 1.00 62.34 89 SER A N 1
ATOM 702 C CA . SER A 1 89 ? 12.731 10.245 -8.100 1.00 62.34 89 SER A CA 1
ATOM 703 C C . SER A 1 89 ? 13.370 11.627 -8.243 1.00 62.34 89 SER A C 1
ATOM 705 O O . SER A 1 89 ? 13.529 12.137 -9.351 1.00 62.34 89 SER A O 1
ATOM 707 N N . ARG A 1 90 ? 13.700 12.269 -7.121 1.00 57.62 90 ARG A N 1
ATOM 708 C CA . ARG A 1 90 ? 14.478 13.511 -7.126 1.00 57.62 90 ARG A CA 1
ATOM 709 C C . ARG A 1 90 ? 15.938 13.191 -6.849 1.00 57.62 90 ARG A C 1
ATOM 711 O O . ARG A 1 90 ? 16.255 12.610 -5.817 1.00 57.62 90 ARG A O 1
ATOM 718 N N . SER A 1 91 ? 16.818 13.630 -7.736 1.00 53.34 91 SER A N 1
ATOM 719 C CA . SER A 1 91 ? 18.250 13.738 -7.479 1.00 53.34 91 SER A CA 1
ATOM 720 C C . SER A 1 91 ? 18.578 15.200 -7.154 1.00 53.34 91 SER A C 1
ATOM 722 O O . SER A 1 91 ? 18.481 16.077 -8.007 1.00 53.34 91 SER A O 1
ATOM 724 N N . GLY A 1 92 ? 18.941 15.471 -5.896 1.00 61.69 92 GLY A N 1
ATOM 725 C CA . GLY A 1 92 ? 19.392 16.791 -5.437 1.00 61.69 92 GLY A CA 1
ATOM 726 C C . GLY A 1 92 ? 18.307 17.711 -4.838 1.00 61.69 92 GLY A C 1
ATOM 727 O O . GLY A 1 92 ? 17.106 17.440 -4.952 1.00 61.69 92 GLY A O 1
ATOM 728 N N . PRO A 1 93 ? 18.726 18.790 -4.147 1.00 56.53 93 PRO A N 1
ATOM 729 C CA . PRO A 1 93 ? 17.822 19.756 -3.523 1.00 56.53 93 PRO A CA 1
ATOM 730 C C . PRO A 1 93 ? 16.985 20.520 -4.561 1.00 56.53 93 PRO A C 1
ATOM 732 O O . PRO A 1 93 ? 17.385 20.697 -5.711 1.00 56.53 93 PRO A O 1
ATOM 735 N N . HIS A 1 94 ? 15.798 20.980 -4.157 1.00 55.22 94 HIS A N 1
ATOM 736 C CA . HIS A 1 94 ? 15.026 21.945 -4.942 1.00 55.22 94 HIS A CA 1
ATOM 737 C C . HIS A 1 94 ? 15.748 23.292 -4.914 1.00 55.22 94 HIS A C 1
ATOM 739 O O . HIS A 1 94 ? 16.157 23.734 -3.846 1.00 55.22 94 HIS A O 1
ATOM 745 N N . SER A 1 95 ? 15.895 23.962 -6.055 1.00 61.94 95 SER A N 1
ATOM 746 C CA . SER A 1 95 ? 16.086 25.409 -6.026 1.00 61.94 95 SER A CA 1
ATOM 747 C C . SER A 1 95 ? 14.748 26.043 -5.624 1.00 61.94 95 SER A C 1
ATOM 749 O O . SER A 1 95 ? 13.772 25.966 -6.366 1.00 61.94 95 SER A O 1
ATOM 751 N N . ASP A 1 96 ? 14.689 26.629 -4.431 1.00 54.53 96 ASP A N 1
ATOM 752 C CA . ASP A 1 96 ? 13.469 27.085 -3.736 1.00 54.53 96 ASP A CA 1
ATOM 753 C C . ASP A 1 96 ? 12.728 28.298 -4.357 1.00 54.53 96 ASP A C 1
ATOM 755 O O . ASP A 1 96 ? 11.945 28.964 -3.685 1.00 54.53 96 ASP A O 1
ATOM 759 N N . ASN A 1 97 ? 12.895 28.607 -5.647 1.00 50.84 97 ASN A N 1
ATOM 760 C CA . ASN A 1 97 ? 12.530 29.932 -6.178 1.00 50.84 97 ASN A CA 1
ATOM 761 C C . ASN A 1 97 ? 11.383 29.955 -7.210 1.00 50.84 97 ASN A C 1
ATOM 763 O O . ASN A 1 97 ? 11.323 30.885 -8.006 1.00 50.84 97 ASN A O 1
ATOM 767 N N . GLN A 1 98 ? 10.468 28.977 -7.237 1.00 52.88 98 GLN A N 1
ATOM 768 C CA . GLN A 1 98 ? 9.349 28.976 -8.211 1.00 52.88 98 GLN A CA 1
ATOM 769 C C . GLN A 1 98 ? 7.973 29.366 -7.642 1.00 52.88 98 GLN A C 1
ATOM 771 O O . GLN A 1 98 ? 7.005 29.416 -8.391 1.00 52.88 98 GLN A O 1
ATOM 776 N N . TRP A 1 99 ? 7.871 29.701 -6.351 1.00 50.72 99 TRP A N 1
ATOM 777 C CA . TRP A 1 99 ? 6.623 30.204 -5.744 1.00 50.72 99 TRP A CA 1
ATOM 778 C C . TRP A 1 99 ? 6.445 31.730 -5.846 1.00 50.72 99 TRP A C 1
ATOM 780 O O . TRP A 1 99 ? 5.440 32.261 -5.383 1.00 50.72 99 TRP A O 1
ATOM 790 N N . LEU A 1 100 ? 7.414 32.438 -6.434 1.00 37.50 100 LEU A N 1
ATOM 791 C CA . LEU A 1 100 ? 7.388 33.885 -6.663 1.00 37.50 100 LEU A CA 1
ATOM 792 C C . LEU A 1 100 ? 7.697 34.169 -8.141 1.00 37.50 100 LEU A C 1
ATOM 794 O O . LEU A 1 100 ? 8.813 34.560 -8.482 1.00 37.50 100 LEU A O 1
ATOM 798 N N . ALA A 1 101 ? 6.719 33.927 -9.011 1.00 39.16 101 ALA A N 1
ATOM 799 C CA . ALA A 1 101 ? 6.679 34.427 -10.384 1.00 39.16 101 ALA A CA 1
ATOM 800 C C . ALA A 1 101 ? 5.268 34.936 -10.688 1.00 39.16 101 ALA A C 1
ATOM 802 O O . ALA A 1 101 ? 4.306 34.262 -10.252 1.00 39.16 101 ALA A O 1
#

pLDDT: mean 85.77, std 15.28, range [37.5, 97.62]

Foldseek 3Di:
DQQFDADAQDDDPVQLVVCVVPVDDDDPPQADPVLVVVQVVVCVVVVRDGPLVDPSCCDRPQVRCSPVNNVCNNPHRRDGTDNDDHRPDDDDDDPPPPVDD

Secondary structure (DSSP, 8-state):
---B--------HHHHHHHHHHS-----S-S-HHHHHHHHHHHHHTTT---TT-HHHIIIIIS-HHHHHHHHHHH-TTPBP----------S---S-SS--

Sequence (101 aa):
MDLTHDCPPTLTDNQVLEFCKTGLLRLDAIVPDEINKRVFQYCDQHNGAIPAAEDWYIENVTLNPRVIGPIRSLLGRDFTYPMAVGNRSRSGPHSDNQWLA

Radius of gyration: 16.48 Å; chains: 1; bounding box: 36×43×35 Å